Protein AF-A0A924NK58-F1 (afdb_monomer)

Solvent-accessible surface area (backbone atoms only — not comparable to full-atom values): 6488 Å² total; per-residue (Å²): 131,86,79,76,51,73,67,57,55,47,46,54,52,26,52,53,41,46,55,53,26,50,57,25,43,55,51,46,61,72,54,75,90,49,50,64,45,49,52,52,41,51,53,56,51,50,59,49,35,76,78,40,40,86,53,38,64,33,36,49,30,53,48,44,49,49,32,40,57,58,46,29,77,79,41,68,38,48,57,56,25,90,89,75,66,81,43,37,35,43,70,36,54,96,75,34,74,76,30,24,33,23,35,79,88,79,69,44,79,75,30,49,70,46,59,49,128

Structure (mmCIF, N/CA/C/O backbone):
data_AF-A0A924NK58-F1
#
_entry.id   AF-A0A924NK58-F1
#
loop_
_atom_site.group_PDB
_atom_site.id
_atom_site.type_symbol
_atom_site.label_atom_id
_atom_site.label_alt_id
_atom_site.label_comp_id
_atom_site.label_asym_id
_atom_site.label_entity_id
_atom_site.label_seq_id
_atom_site.pdbx_PDB_ins_code
_atom_site.Cartn_x
_atom_site.Cartn_y
_atom_site.Cartn_z
_atom_site.occupancy
_atom_site.B_iso_or_equiv
_atom_site.auth_seq_id
_atom_site.auth_comp_id
_atom_site.auth_asym_id
_atom_site.auth_atom_id
_atom_site.pdbx_PDB_model_num
ATOM 1 N N . MET A 1 1 ? -3.679 1.475 39.217 1.00 46.62 1 MET A N 1
ATOM 2 C CA . MET A 1 1 ? -3.530 1.615 37.751 1.00 46.62 1 MET A CA 1
ATOM 3 C C . MET A 1 1 ? -4.900 1.910 37.156 1.00 46.62 1 MET A C 1
ATOM 5 O O . MET A 1 1 ? -5.790 1.089 37.363 1.00 46.62 1 MET A O 1
ATOM 9 N N . PRO A 1 2 ? -5.140 3.070 36.520 1.00 58.94 2 PRO A N 1
ATOM 10 C CA . PRO A 1 2 ? -6.458 3.368 35.972 1.00 58.94 2 PRO A CA 1
ATOM 11 C C . PRO A 1 2 ? -6.728 2.448 34.774 1.00 58.94 2 PRO A C 1
ATOM 13 O O . PRO A 1 2 ? -5.888 2.295 33.888 1.00 58.94 2 PRO A O 1
ATOM 16 N N . ARG A 1 3 ? -7.893 1.791 34.756 1.00 59.12 3 ARG A N 1
ATOM 17 C CA . ARG A 1 3 ? -8.318 0.955 33.626 1.00 59.12 3 ARG A CA 1
ATOM 18 C C . ARG A 1 3 ? -8.535 1.859 32.407 1.00 59.12 3 ARG A C 1
ATOM 20 O O . ARG A 1 3 ? -9.442 2.686 32.429 1.00 59.12 3 ARG A O 1
ATOM 27 N N . ARG A 1 4 ? -7.741 1.683 31.341 1.00 71.50 4 ARG A N 1
ATOM 28 C CA . ARG A 1 4 ? -7.993 2.311 30.027 1.00 71.50 4 ARG A CA 1
ATOM 29 C C . ARG A 1 4 ? -9.446 2.052 29.605 1.00 71.50 4 ARG A C 1
ATOM 31 O O . ARG A 1 4 ? -9.956 0.939 29.777 1.00 71.50 4 ARG A O 1
ATOM 38 N N . THR A 1 5 ? -10.122 3.071 29.084 1.00 81.25 5 THR A N 1
ATOM 39 C CA . THR A 1 5 ? -11.510 2.961 28.611 1.00 81.25 5 THR A CA 1
ATOM 40 C C . THR A 1 5 ? -11.588 2.057 27.373 1.00 81.25 5 THR A C 1
ATOM 42 O O . THR A 1 5 ? -10.581 1.796 26.712 1.00 81.25 5 THR A O 1
ATOM 45 N N . ALA A 1 6 ? -12.781 1.552 27.039 1.00 77.50 6 ALA A N 1
ATOM 46 C CA . ALA A 1 6 ? -12.971 0.720 25.844 1.00 77.50 6 ALA A CA 1
ATOM 47 C C . ALA A 1 6 ? -12.615 1.469 24.545 1.00 77.50 6 ALA A C 1
ATOM 49 O O . ALA A 1 6 ? -12.032 0.876 23.643 1.00 77.50 6 ALA A O 1
ATOM 50 N N . ARG A 1 7 ? -12.895 2.778 24.491 1.00 76.50 7 ARG A N 1
ATOM 51 C CA . ARG A 1 7 ? -12.522 3.663 23.379 1.00 76.50 7 ARG A CA 1
ATOM 52 C C . ARG A 1 7 ? -11.006 3.751 23.202 1.00 76.50 7 ARG A C 1
ATOM 54 O O . ARG A 1 7 ? -10.522 3.589 22.091 1.00 76.50 7 ARG A O 1
ATOM 61 N N . HIS A 1 8 ? -10.268 3.928 24.301 1.00 80.06 8 HIS A N 1
ATOM 62 C CA . HIS A 1 8 ? -8.804 3.996 24.268 1.00 80.06 8 HIS A CA 1
ATOM 63 C C . HIS A 1 8 ? -8.193 2.692 23.730 1.00 80.06 8 HIS A C 1
ATOM 65 O O . HIS A 1 8 ? -7.338 2.732 22.856 1.00 80.06 8 HIS A O 1
ATOM 71 N N . ARG A 1 9 ? -8.703 1.531 24.173 1.00 81.94 9 ARG A N 1
ATOM 72 C CA . ARG A 1 9 ? -8.243 0.221 23.672 1.00 81.94 9 ARG A CA 1
ATOM 73 C C . ARG A 1 9 ? -8.488 0.016 22.1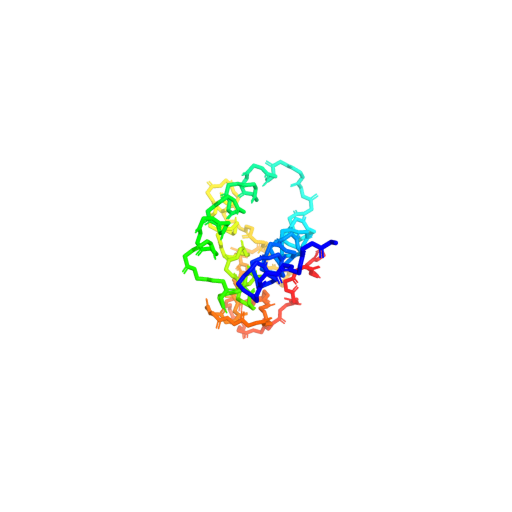75 1.00 81.94 9 ARG A C 1
ATOM 75 O O . ARG A 1 9 ? -7.646 -0.572 21.510 1.00 81.94 9 ARG A O 1
ATOM 82 N N . ARG A 1 10 ? -9.634 0.469 21.651 1.00 81.06 10 ARG A N 1
ATOM 83 C CA . ARG A 1 10 ? -9.940 0.371 20.210 1.00 81.06 10 ARG A CA 1
ATOM 84 C C . ARG A 1 10 ? -8.991 1.226 19.380 1.00 81.06 10 ARG A C 1
ATOM 86 O O . ARG A 1 10 ? -8.507 0.761 18.359 1.00 81.06 10 ARG A O 1
ATOM 93 N N . TYR A 1 11 ? -8.693 2.431 19.856 1.00 81.81 11 TYR A N 1
ATOM 94 C CA . TYR A 1 11 ? -7.736 3.312 19.201 1.00 81.81 11 TYR A CA 1
ATOM 95 C C . TYR A 1 11 ? -6.316 2.726 19.191 1.00 81.81 11 TYR A C 1
ATOM 97 O O . TYR A 1 11 ? -5.693 2.694 18.138 1.00 81.81 11 TYR A O 1
ATOM 105 N N . ASP A 1 12 ? -5.825 2.173 20.309 1.00 86.31 12 ASP A N 1
ATOM 106 C CA . ASP A 1 12 ? -4.497 1.531 20.327 1.00 86.31 12 ASP A CA 1
ATOM 107 C C . ASP A 1 12 ? -4.405 0.361 19.327 1.00 86.31 12 ASP A C 1
ATOM 109 O O . ASP A 1 12 ? -3.400 0.202 18.638 1.00 86.31 12 ASP A O 1
ATOM 113 N N . ALA A 1 13 ? -5.461 -0.458 19.233 1.00 84.62 13 ALA A N 1
ATOM 114 C CA . ALA A 1 13 ? -5.520 -1.564 18.278 1.00 84.62 13 ALA A CA 1
ATOM 115 C C . ALA A 1 13 ? -5.519 -1.063 16.825 1.00 84.62 13 ALA A C 1
ATOM 117 O O . ALA A 1 13 ? -4.842 -1.641 15.979 1.00 84.62 13 ALA A O 1
ATOM 118 N N . ALA A 1 14 ? -6.229 0.034 16.552 1.00 89.50 14 ALA A N 1
ATOM 119 C CA . ALA A 1 14 ? -6.248 0.673 15.242 1.00 89.50 14 ALA A CA 1
ATOM 120 C C . ALA A 1 14 ? -4.868 1.233 14.853 1.00 89.50 14 ALA A C 1
ATOM 122 O O . ALA A 1 14 ? -4.427 1.042 13.723 1.00 89.50 14 ALA A O 1
ATOM 123 N N . VAL A 1 15 ? -4.148 1.848 15.797 1.00 90.12 15 VAL A N 1
ATOM 124 C CA . VAL A 1 15 ? -2.771 2.319 15.573 1.00 90.12 15 VAL A CA 1
ATOM 125 C C . VAL A 1 15 ? -1.831 1.149 15.273 1.00 90.12 15 VAL A C 1
ATOM 127 O O . VAL A 1 15 ? -1.064 1.222 14.318 1.00 90.12 15 VAL A O 1
ATOM 130 N N . SER A 1 16 ? -1.929 0.040 16.013 1.00 93.19 16 SER A N 1
ATOM 131 C CA . SER A 1 16 ? -1.112 -1.147 15.725 1.00 93.19 16 SER A CA 1
ATOM 132 C C . SER A 1 16 ? -1.422 -1.754 14.350 1.00 93.19 16 SER A C 1
ATOM 134 O O . SER A 1 16 ? -0.506 -2.184 13.651 1.00 93.19 16 SER A O 1
ATOM 136 N N . ALA A 1 17 ? -2.691 -1.760 13.928 1.00 95.75 17 ALA A N 1
ATOM 137 C CA . ALA A 1 17 ? -3.076 -2.199 12.586 1.00 95.75 17 ALA A CA 1
ATOM 138 C C . ALA A 1 17 ? -2.485 -1.291 11.492 1.00 95.75 17 ALA A C 1
ATOM 140 O O . ALA A 1 17 ? -2.022 -1.793 10.470 1.00 95.75 17 ALA A O 1
ATOM 141 N N . LEU A 1 18 ? -2.433 0.025 11.724 1.00 97.81 18 LEU A N 1
ATOM 142 C CA . LEU A 1 18 ? -1.804 0.978 10.805 1.00 97.81 18 LEU A CA 1
ATOM 143 C C . LEU A 1 18 ? -0.296 0.733 10.662 1.00 97.81 18 LEU A C 1
ATOM 145 O O . LEU A 1 18 ? 0.221 0.731 9.549 1.00 97.81 18 LEU A O 1
ATOM 149 N N . GLU A 1 19 ? 0.407 0.484 11.768 1.00 97.75 19 GLU A N 1
ATOM 150 C CA . GLU A 1 19 ? 1.841 0.162 11.752 1.00 97.75 19 GLU A CA 1
ATOM 151 C C . GLU A 1 19 ? 2.126 -1.148 11.000 1.00 97.75 19 GLU A C 1
ATOM 153 O O . GLU A 1 19 ? 3.075 -1.229 10.221 1.00 97.75 19 GLU A O 1
ATOM 158 N N . GLN A 1 20 ? 1.282 -2.168 11.189 1.00 98.12 20 GLN A N 1
ATOM 159 C CA . GLN A 1 20 ? 1.393 -3.441 10.469 1.00 98.12 20 GLN A CA 1
ATOM 160 C C . GLN A 1 20 ? 1.131 -3.274 8.969 1.00 98.12 20 GLN A C 1
ATOM 162 O O . GLN A 1 20 ? 1.870 -3.835 8.158 1.00 98.12 20 GLN A O 1
ATOM 167 N N . ALA A 1 21 ? 0.119 -2.482 8.604 1.00 98.44 21 ALA A N 1
ATOM 168 C CA . ALA A 1 21 ? -0.176 -2.148 7.217 1.00 98.44 21 ALA A CA 1
ATOM 169 C C . ALA A 1 21 ? 0.998 -1.411 6.558 1.00 98.44 21 ALA A C 1
ATOM 171 O O . ALA A 1 21 ? 1.435 -1.803 5.479 1.00 98.44 21 ALA A O 1
ATOM 172 N N . ALA A 1 22 ? 1.573 -0.416 7.238 1.00 98.44 22 ALA A N 1
ATOM 173 C CA . ALA A 1 22 ? 2.742 0.311 6.748 1.00 98.44 22 ALA A CA 1
ATOM 174 C C . ALA A 1 22 ? 3.932 -0.624 6.521 1.00 98.44 22 ALA A C 1
ATOM 176 O O . ALA A 1 22 ? 4.522 -0.625 5.445 1.00 98.44 22 ALA A O 1
ATOM 177 N N . ALA A 1 23 ? 4.230 -1.495 7.487 1.00 98.00 23 ALA A N 1
ATOM 17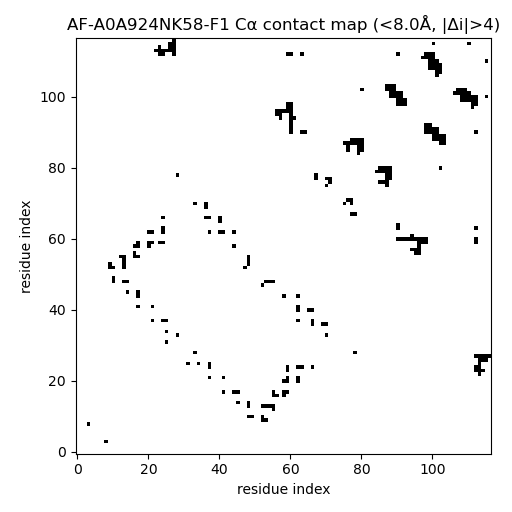8 C CA . ALA A 1 23 ? 5.306 -2.468 7.348 1.00 98.00 23 ALA A CA 1
ATOM 179 C C . ALA A 1 23 ? 5.078 -3.448 6.185 1.00 98.00 23 ALA A C 1
ATOM 181 O O . ALA A 1 23 ? 6.046 -3.911 5.588 1.00 98.00 23 ALA A O 1
ATOM 182 N N . ALA A 1 24 ? 3.827 -3.804 5.880 1.00 98.19 24 ALA A N 1
ATOM 183 C CA . ALA A 1 24 ? 3.494 -4.633 4.727 1.00 98.19 24 ALA A CA 1
ATOM 184 C C . ALA A 1 24 ? 3.736 -3.889 3.409 1.00 98.19 24 ALA A C 1
ATOM 186 O O . ALA A 1 24 ? 4.487 -4.380 2.574 1.00 98.19 24 ALA A O 1
ATOM 187 N N . VAL A 1 25 ? 3.197 -2.681 3.261 1.00 98.12 25 VAL A N 1
ATOM 188 C CA . VAL A 1 25 ? 3.356 -1.889 2.033 1.00 98.12 25 VAL A CA 1
ATOM 189 C C . VAL A 1 25 ? 4.821 -1.506 1.783 1.00 98.12 25 VAL A C 1
ATOM 191 O O . VAL A 1 25 ? 5.297 -1.602 0.656 1.00 98.12 25 VAL A O 1
ATOM 194 N N . THR A 1 26 ? 5.589 -1.166 2.824 1.00 97.81 26 THR A N 1
ATOM 195 C CA . THR A 1 26 ? 7.037 -0.920 2.692 1.00 97.81 26 THR A CA 1
ATOM 196 C C . THR A 1 26 ? 7.797 -2.146 2.181 1.00 97.81 26 THR A C 1
ATOM 198 O O . THR A 1 26 ? 8.765 -1.986 1.441 1.00 97.81 26 THR A O 1
ATOM 201 N N . ARG A 1 27 ? 7.383 -3.372 2.541 1.00 97.31 27 ARG A N 1
ATOM 202 C CA . ARG A 1 27 ? 8.017 -4.583 1.991 1.00 97.31 27 ARG A CA 1
ATOM 203 C C . ARG A 1 27 ? 7.784 -4.714 0.491 1.00 97.31 27 ARG A C 1
ATOM 205 O O . ARG A 1 27 ? 8.732 -5.044 -0.207 1.00 97.31 27 ARG A O 1
ATOM 212 N N . ASP A 1 28 ? 6.571 -4.429 0.023 1.00 97.69 28 ASP A N 1
ATOM 213 C CA . ASP A 1 28 ? 6.232 -4.511 -1.403 1.00 97.69 28 ASP A CA 1
ATOM 214 C C . ASP A 1 28 ? 6.962 -3.456 -2.242 1.00 97.69 28 ASP A C 1
ATOM 216 O O . ASP A 1 28 ? 7.269 -3.700 -3.405 1.00 97.69 28 ASP A O 1
ATOM 220 N N . LEU A 1 29 ? 7.249 -2.285 -1.664 1.00 95.62 29 LEU A N 1
ATOM 221 C CA . LEU A 1 29 ? 8.022 -1.243 -2.343 1.00 95.62 29 LEU A CA 1
ATOM 222 C C . LEU A 1 29 ? 9.468 -1.665 -2.598 1.00 95.62 29 LEU A C 1
ATOM 224 O O . LEU A 1 29 ? 9.998 -1.363 -3.663 1.00 95.62 29 LEU A O 1
ATOM 228 N N . ALA A 1 30 ? 10.102 -2.321 -1.620 1.00 87.75 30 ALA A N 1
ATOM 229 C CA . ALA A 1 30 ? 11.517 -2.715 -1.588 1.00 87.75 30 ALA A CA 1
ATOM 230 C C . ALA A 1 30 ? 12.557 -1.574 -1.742 1.00 87.75 30 ALA A C 1
ATOM 232 O O . ALA A 1 30 ? 13.688 -1.734 -1.276 1.00 87.75 30 ALA A O 1
ATOM 233 N N . ASP A 1 31 ? 12.195 -0.426 -2.322 1.00 91.12 31 ASP A N 1
ATOM 234 C CA . ASP A 1 31 ? 13.022 0.773 -2.465 1.00 91.12 31 ASP A CA 1
ATOM 235 C C . ASP A 1 31 ? 12.721 1.806 -1.353 1.00 91.12 31 ASP A C 1
ATOM 237 O O . ASP A 1 31 ? 11.623 2.374 -1.298 1.00 91.12 31 ASP A O 1
ATOM 241 N N . PRO A 1 32 ? 13.697 2.114 -0.475 1.00 92.62 32 PRO A N 1
ATOM 242 C CA . PRO A 1 32 ? 13.560 3.141 0.556 1.00 92.62 32 PRO A CA 1
ATOM 243 C C . PRO A 1 32 ? 13.295 4.562 0.033 1.00 92.62 32 PRO A C 1
ATOM 245 O O . PRO A 1 32 ? 12.895 5.418 0.825 1.00 92.62 32 PRO A O 1
ATOM 248 N N . ALA A 1 33 ? 13.512 4.844 -1.258 1.00 94.44 33 ALA A N 1
ATOM 249 C CA . ALA A 1 33 ? 13.247 6.150 -1.866 1.00 94.44 33 ALA A CA 1
ATOM 250 C C . ALA A 1 33 ? 11.771 6.581 -1.772 1.00 94.44 33 ALA A C 1
ATOM 252 O O . ALA A 1 33 ? 11.479 7.774 -1.885 1.00 94.44 33 ALA A O 1
ATOM 253 N N . TYR A 1 34 ? 10.861 5.631 -1.528 1.00 96.19 34 TYR A N 1
ATOM 254 C CA . TYR A 1 34 ? 9.424 5.873 -1.390 1.00 96.19 34 TYR A CA 1
ATOM 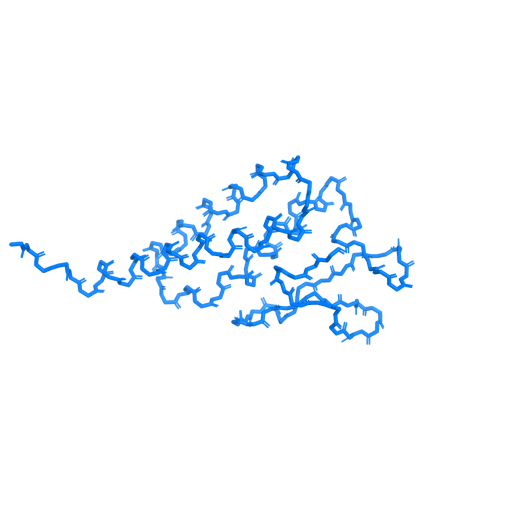255 C C . TYR A 1 34 ? 8.923 5.924 0.063 1.00 96.19 34 TYR A C 1
ATOM 257 O O . TYR A 1 34 ? 7.717 5.968 0.313 1.00 96.19 34 TYR A O 1
ATOM 265 N N . ASN A 1 35 ? 9.826 5.935 1.050 1.00 95.69 35 ASN A N 1
ATOM 266 C CA . ASN A 1 35 ? 9.443 5.984 2.465 1.00 95.69 35 ASN A CA 1
ATOM 267 C C . ASN A 1 35 ? 8.634 7.241 2.826 1.00 95.69 35 ASN A C 1
ATOM 269 O O . ASN A 1 35 ? 7.772 7.170 3.702 1.00 95.69 35 ASN A O 1
ATOM 273 N N . ASP A 1 36 ? 8.869 8.365 2.145 1.00 97.12 36 ASP A N 1
ATOM 274 C CA . ASP A 1 36 ? 8.125 9.607 2.377 1.00 97.12 36 ASP A CA 1
ATOM 275 C C . ASP A 1 36 ? 6.654 9.477 1.941 1.00 97.12 36 ASP A C 1
ATOM 277 O O . ASP A 1 36 ? 5.760 9.960 2.634 1.00 97.12 36 ASP A O 1
ATOM 281 N N . GLN A 1 37 ? 6.380 8.764 0.842 1.00 97.88 37 GLN A N 1
ATOM 282 C CA . GLN A 1 37 ? 5.026 8.459 0.371 1.00 97.88 37 GLN A CA 1
ATOM 283 C C . GLN A 1 37 ? 4.290 7.572 1.378 1.00 97.88 37 GLN A C 1
ATOM 285 O O . GLN A 1 37 ? 3.137 7.841 1.715 1.00 97.88 37 GLN A O 1
ATOM 290 N N . VAL A 1 38 ? 4.974 6.558 1.922 1.00 98.19 38 VAL A N 1
ATOM 291 C CA . VAL A 1 38 ? 4.414 5.714 2.990 1.00 98.19 38 VAL A CA 1
ATOM 292 C C . VAL A 1 38 ? 4.124 6.544 4.238 1.00 98.19 38 VAL A C 1
ATOM 294 O O . VAL A 1 38 ? 3.039 6.435 4.807 1.00 98.19 38 VAL A O 1
ATOM 297 N N . ALA A 1 39 ? 5.058 7.397 4.664 1.00 98.06 39 ALA A N 1
ATOM 298 C CA . ALA A 1 39 ? 4.881 8.248 5.837 1.00 98.06 39 ALA A CA 1
ATOM 299 C C . ALA A 1 39 ? 3.688 9.206 5.683 1.00 98.06 39 ALA A C 1
ATOM 301 O O . ALA A 1 39 ? 2.878 9.320 6.606 1.00 98.06 39 ALA A O 1
ATOM 302 N N . ALA A 1 40 ? 3.537 9.830 4.512 1.00 98.00 40 ALA A N 1
ATOM 303 C CA . ALA A 1 40 ? 2.412 10.711 4.208 1.00 98.00 40 ALA A CA 1
ATOM 304 C C . ALA A 1 40 ? 1.067 9.962 4.244 1.00 98.00 40 ALA A C 1
ATOM 306 O O . ALA A 1 40 ? 0.122 10.419 4.890 1.00 98.00 40 ALA A O 1
ATOM 307 N N . ALA A 1 41 ? 0.989 8.780 3.626 1.00 98.25 41 ALA A N 1
ATOM 308 C CA . ALA A 1 41 ? -0.217 7.953 3.649 1.00 98.25 41 ALA A CA 1
ATOM 309 C C . ALA A 1 41 ? -0.570 7.491 5.080 1.00 98.25 41 ALA A C 1
ATOM 311 O O . ALA A 1 41 ? -1.729 7.530 5.499 1.00 98.25 41 ALA A O 1
ATOM 312 N N . VAL A 1 42 ? 0.434 7.127 5.887 1.00 98.38 42 VAL A N 1
ATOM 313 C CA . VAL A 1 42 ? 0.248 6.774 7.305 1.00 98.38 42 VAL A CA 1
ATOM 314 C C . VAL A 1 42 ? -0.293 7.953 8.112 1.00 98.38 42 VAL A C 1
ATOM 316 O O . VAL A 1 42 ? -1.182 7.761 8.944 1.00 98.38 42 VAL A O 1
ATOM 319 N N . GLU A 1 43 ? 0.206 9.169 7.886 1.00 97.69 43 GLU A N 1
ATOM 320 C CA . GLU A 1 43 ? -0.292 10.371 8.560 1.00 97.69 43 GLU A CA 1
ATOM 321 C C . GLU A 1 43 ? -1.769 10.629 8.226 1.00 97.69 43 GLU A C 1
ATOM 323 O O . GLU A 1 43 ? -2.588 10.807 9.135 1.00 97.69 43 GLU A O 1
ATOM 328 N N . GLN A 1 44 ? -2.136 10.538 6.944 1.00 96.50 44 GLN A N 1
ATOM 329 C CA . GLN A 1 44 ? -3.525 10.671 6.497 1.00 96.50 44 GLN A CA 1
ATOM 330 C C . GLN A 1 44 ? -4.440 9.616 7.135 1.00 96.50 44 GLN A C 1
ATOM 332 O O . GLN A 1 44 ? -5.513 9.941 7.657 1.00 96.50 44 GLN A O 1
ATOM 337 N N . ARG A 1 45 ? -4.010 8.348 7.166 1.00 97.44 45 ARG A N 1
ATOM 338 C CA . ARG A 1 45 ? -4.800 7.257 7.758 1.00 97.44 45 ARG A CA 1
ATOM 339 C C . ARG A 1 45 ? -4.873 7.323 9.277 1.00 97.44 45 ARG A C 1
ATOM 341 O O . ARG A 1 45 ? -5.900 6.951 9.842 1.00 97.44 45 ARG A O 1
ATOM 348 N N . ARG A 1 46 ? -3.851 7.854 9.952 1.00 96.31 46 ARG A N 1
ATOM 349 C CA . ARG A 1 46 ? -3.905 8.110 11.397 1.00 96.31 46 ARG A CA 1
ATOM 350 C C . ARG A 1 46 ? -5.011 9.102 11.730 1.00 96.31 46 ARG A C 1
ATOM 352 O O . ARG A 1 46 ? -5.848 8.798 12.576 1.00 96.31 46 ARG A O 1
ATOM 359 N N . TRP A 1 47 ? -5.050 10.238 11.034 1.00 93.00 47 TRP A N 1
ATOM 360 C CA . TRP A 1 47 ? -6.107 11.232 11.223 1.00 93.00 47 TRP A CA 1
ATOM 361 C C . TRP A 1 47 ? -7.499 10.635 10.966 1.00 93.00 47 TRP A C 1
ATOM 363 O O . TRP A 1 47 ? -8.432 10.850 11.741 1.00 93.00 47 TRP A O 1
ATOM 373 N N . TRP A 1 48 ? -7.632 9.815 9.923 1.00 94.44 48 TRP A N 1
ATOM 374 C CA . TRP A 1 48 ? -8.884 9.133 9.597 1.00 94.44 48 TRP A CA 1
ATOM 375 C C . TRP A 1 48 ? -9.357 8.178 10.711 1.00 94.44 48 TRP A C 1
ATOM 377 O O . TRP A 1 48 ? -10.533 8.195 11.080 1.00 94.44 48 TRP A O 1
ATOM 387 N N . LEU A 1 49 ? -8.450 7.405 11.319 1.00 93.75 49 LEU A N 1
ATOM 388 C CA . LEU A 1 49 ? -8.767 6.497 12.435 1.00 93.75 49 LEU A CA 1
ATOM 389 C C . LEU A 1 49 ? -9.177 7.219 13.721 1.00 93.75 49 LEU A C 1
ATOM 391 O O . LEU A 1 49 ? -9.931 6.659 14.519 1.00 93.75 49 LEU A O 1
ATOM 395 N N . GLU A 1 50 ? -8.709 8.451 13.940 1.00 90.31 50 GLU A N 1
ATOM 396 C CA . GLU A 1 50 ? -9.185 9.272 15.060 1.00 90.31 50 GLU A CA 1
ATOM 397 C C . GLU A 1 50 ? -10.684 9.582 14.935 1.00 90.31 50 GLU A C 1
ATOM 399 O O . GLU A 1 50 ? -11.373 9.707 15.952 1.00 90.31 50 GLU A O 1
ATOM 404 N N . GLN A 1 51 ? -11.193 9.650 13.699 1.00 89.94 51 GLN A N 1
ATOM 405 C CA . GLN A 1 51 ? -12.611 9.851 13.406 1.00 89.94 51 GLN A CA 1
ATOM 406 C C . GLN A 1 51 ? -13.384 8.526 13.365 1.00 89.94 51 GLN A C 1
ATOM 408 O O . GLN A 1 51 ? -14.519 8.465 13.841 1.00 89.94 51 GLN A O 1
ATOM 413 N N . TRP A 1 52 ? -12.773 7.459 12.835 1.00 90.12 52 TRP A N 1
ATOM 414 C CA . TRP A 1 52 ? -13.413 6.154 12.656 1.00 90.12 52 TRP A CA 1
ATOM 415 C C . TRP A 1 52 ? -12.465 4.980 12.950 1.00 90.12 52 TRP A C 1
ATOM 417 O O . TRP A 1 52 ? -11.855 4.386 12.061 1.00 90.12 52 TRP A O 1
ATOM 427 N N . ALA A 1 53 ? -12.367 4.601 14.225 1.00 90.50 53 ALA A N 1
ATOM 428 C CA . ALA A 1 53 ? -11.483 3.519 14.661 1.00 90.50 53 ALA A CA 1
ATOM 429 C C . ALA A 1 53 ? -11.917 2.135 14.141 1.00 90.50 53 ALA A C 1
ATOM 431 O O . ALA A 1 53 ? -11.081 1.252 13.956 1.00 90.50 53 ALA A O 1
ATOM 432 N N . GLU A 1 54 ? -13.213 1.924 13.891 1.00 91.56 54 GLU A N 1
ATOM 433 C CA . GLU A 1 54 ? -13.737 0.678 13.320 1.00 91.56 54 GLU A CA 1
ATOM 434 C C . GLU A 1 54 ? -13.305 0.461 11.861 1.00 91.56 54 GLU A C 1
ATOM 436 O O . GLU A 1 54 ? -13.458 -0.645 11.349 1.00 91.56 54 GLU A O 1
ATOM 441 N N . GLY A 1 55 ? -12.712 1.471 11.216 1.00 94.56 55 GLY A N 1
ATOM 442 C CA . GLY A 1 55 ? -12.090 1.352 9.901 1.00 94.56 55 GLY A CA 1
ATOM 443 C C . GLY A 1 55 ? -10.764 0.576 9.890 1.00 94.56 55 GLY A C 1
ATOM 444 O O . GLY A 1 55 ? -10.259 0.252 8.817 1.00 94.56 55 GLY A O 1
ATOM 445 N N . ALA A 1 56 ? -10.208 0.235 11.060 1.00 96.31 56 ALA A N 1
ATOM 446 C CA . ALA A 1 56 ? -8.928 -0.467 11.191 1.00 96.31 56 ALA A CA 1
ATOM 447 C C . ALA A 1 56 ? -8.759 -1.733 10.317 1.00 96.31 56 ALA A C 1
ATOM 449 O O . ALA A 1 56 ? -7.674 -1.909 9.762 1.00 96.31 56 ALA A O 1
ATOM 450 N N . PRO A 1 57 ? -9.778 -2.600 10.130 1.00 96.56 57 PRO A N 1
ATOM 451 C CA . PRO A 1 57 ? -9.645 -3.792 9.289 1.00 96.56 57 PRO A CA 1
ATOM 452 C C . PRO A 1 57 ? -9.327 -3.502 7.816 1.00 96.56 57 PRO A C 1
ATOM 454 O O . PRO A 1 57 ? -8.819 -4.380 7.130 1.00 96.56 57 PRO A O 1
ATOM 457 N N . TYR A 1 58 ? -9.610 -2.292 7.328 1.00 97.38 58 TYR A N 1
ATOM 458 C CA . TYR A 1 58 ? -9.432 -1.911 5.923 1.00 97.38 58 TYR A CA 1
ATOM 459 C C . TYR A 1 58 ? -8.099 -1.204 5.648 1.00 97.38 58 TYR A C 1
ATOM 461 O O . TYR A 1 58 ? -7.809 -0.858 4.504 1.00 97.38 58 TYR A O 1
ATOM 469 N N . LEU A 1 59 ? -7.280 -0.971 6.680 1.00 98.00 59 LEU A N 1
ATOM 470 C CA . LEU A 1 59 ? -6.069 -0.154 6.570 1.00 98.00 59 LEU A CA 1
ATOM 471 C C . LEU A 1 59 ? -5.043 -0.713 5.591 1.00 98.00 59 LEU A C 1
ATOM 473 O O . LEU A 1 59 ? -4.398 0.075 4.916 1.00 98.00 59 LEU A O 1
ATOM 477 N N . LEU A 1 60 ? -4.895 -2.036 5.489 1.00 98.69 60 LEU A N 1
ATOM 478 C CA . LEU A 1 60 ? -3.938 -2.621 4.548 1.00 98.69 60 LEU A CA 1
ATOM 479 C C . LEU A 1 60 ? -4.306 -2.294 3.096 1.00 98.69 60 LEU A C 1
ATOM 481 O O . LEU A 1 60 ? -3.448 -1.894 2.319 1.00 98.69 60 LEU A O 1
ATOM 485 N N . CYS A 1 61 ? -5.590 -2.427 2.762 1.00 98.62 61 CYS A N 1
ATOM 486 C CA . CYS A 1 61 ? -6.123 -2.177 1.426 1.00 98.62 61 CYS A CA 1
ATOM 487 C C . CYS A 1 61 ? -5.997 -0.695 1.068 1.00 98.62 61 CYS A C 1
ATOM 489 O O . CYS A 1 61 ? -5.427 -0.336 0.043 1.00 98.62 61 CYS A O 1
ATOM 491 N N . LEU A 1 62 ? -6.450 0.160 1.982 1.00 98.31 62 LEU A N 1
ATOM 492 C CA . LEU A 1 62 ? -6.453 1.604 1.812 1.00 98.31 62 LEU A CA 1
ATOM 493 C C . LEU A 1 62 ? -5.039 2.195 1.734 1.00 98.31 62 LEU A C 1
ATOM 495 O O . LEU A 1 62 ? -4.763 3.011 0.863 1.00 98.31 62 LEU A O 1
ATOM 499 N N . LEU A 1 63 ? -4.128 1.760 2.608 1.00 98.50 63 LEU A N 1
ATOM 500 C CA . LEU A 1 63 ? -2.754 2.259 2.610 1.00 98.50 6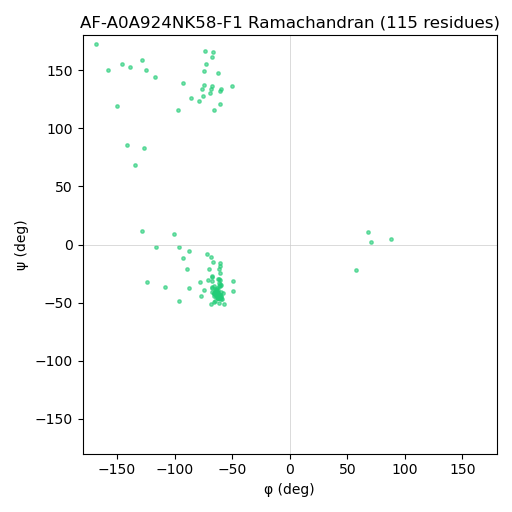3 LEU A CA 1
ATOM 501 C C . LEU A 1 63 ? -1.986 1.816 1.357 1.00 98.50 63 LEU A C 1
ATOM 503 O O . LEU A 1 63 ? -1.187 2.586 0.835 1.00 98.50 63 LEU A O 1
ATOM 507 N N . ALA A 1 64 ? -2.230 0.598 0.862 1.00 98.56 64 ALA A N 1
ATOM 508 C CA . ALA A 1 64 ? -1.623 0.129 -0.381 1.00 98.56 64 ALA A CA 1
ATOM 509 C C . ALA A 1 64 ? -2.068 0.966 -1.588 1.00 98.56 64 ALA A C 1
ATOM 511 O O . ALA A 1 64 ? -1.230 1.317 -2.414 1.00 98.56 64 ALA A O 1
ATOM 512 N N . GLN A 1 65 ? -3.353 1.331 -1.658 1.00 98.56 65 GLN A N 1
ATOM 513 C CA . GLN A 1 65 ? -3.886 2.209 -2.705 1.00 98.56 65 GLN A CA 1
ATOM 514 C C . GLN A 1 65 ? -3.290 3.623 -2.636 1.00 98.56 65 GLN A C 1
ATOM 516 O O . GLN A 1 65 ? -2.795 4.113 -3.648 1.00 98.56 65 GLN A O 1
ATOM 521 N N . ASP A 1 66 ? -3.259 4.248 -1.452 1.00 98.56 66 ASP A N 1
ATOM 522 C CA . ASP A 1 66 ? -2.701 5.602 -1.279 1.00 98.56 66 ASP A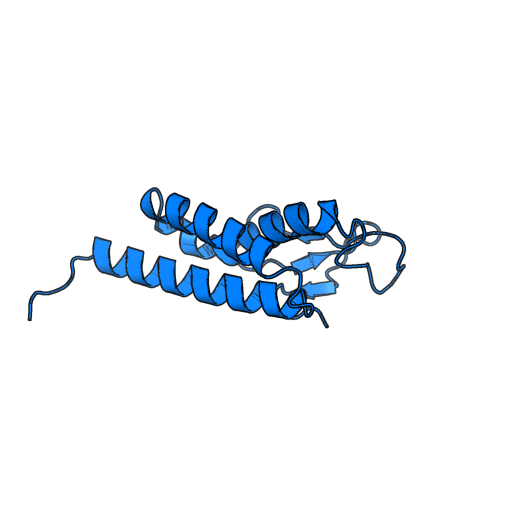 CA 1
ATOM 523 C C . ASP A 1 66 ? -1.218 5.656 -1.683 1.00 98.56 66 ASP A C 1
ATOM 525 O O . ASP A 1 66 ? -0.764 6.571 -2.372 1.00 98.56 66 ASP A O 1
ATOM 529 N N . VAL A 1 67 ? -0.445 4.649 -1.260 1.00 98.44 67 VAL A N 1
ATOM 530 C CA . VAL A 1 67 ? 0.977 4.547 -1.606 1.00 98.44 67 VAL A CA 1
ATOM 531 C C . VAL A 1 67 ? 1.152 4.275 -3.092 1.00 98.44 67 VAL A C 1
ATOM 533 O O . VAL A 1 67 ? 2.025 4.877 -3.713 1.00 98.44 67 VAL A O 1
ATOM 536 N N . GLN A 1 68 ? 0.326 3.412 -3.682 1.00 98.19 68 GLN A N 1
ATOM 537 C CA . GLN A 1 68 ? 0.362 3.165 -5.115 1.00 98.19 68 GLN A CA 1
ATOM 538 C C . GLN A 1 68 ? 0.115 4.438 -5.919 1.00 98.19 68 GLN A C 1
ATOM 540 O O . GLN A 1 68 ? 0.859 4.704 -6.862 1.00 98.19 68 GLN A O 1
ATOM 545 N N . GLU A 1 69 ? -0.896 5.223 -5.560 1.00 97.75 69 GLU A N 1
ATOM 546 C CA . GLU A 1 69 ? -1.168 6.500 -6.214 1.00 97.75 69 GLU A CA 1
ATOM 547 C C . GLU A 1 69 ? 0.054 7.425 -6.128 1.00 97.75 69 GLU A C 1
ATOM 549 O O . GLU A 1 69 ? 0.567 7.869 -7.156 1.00 97.75 69 GLU A O 1
ATOM 554 N N . ALA A 1 70 ? 0.597 7.617 -4.922 1.00 98.00 70 ALA A N 1
ATOM 555 C CA . ALA A 1 70 ? 1.727 8.512 -4.687 1.00 98.00 70 ALA A CA 1
ATOM 556 C C . ALA A 1 70 ? 3.034 8.060 -5.369 1.00 98.00 70 ALA A C 1
ATOM 558 O O . ALA A 1 70 ? 3.833 8.885 -5.819 1.00 98.00 70 ALA A O 1
ATOM 559 N N . VAL A 1 71 ? 3.291 6.753 -5.446 1.00 97.62 71 VAL A N 1
ATOM 560 C CA . VAL A 1 71 ? 4.490 6.202 -6.099 1.00 97.62 71 VAL A CA 1
ATOM 561 C C . VAL A 1 71 ? 4.370 6.296 -7.615 1.00 97.62 71 VAL A C 1
ATOM 563 O O . VAL A 1 71 ? 5.338 6.670 -8.281 1.00 97.62 71 VAL A O 1
ATOM 56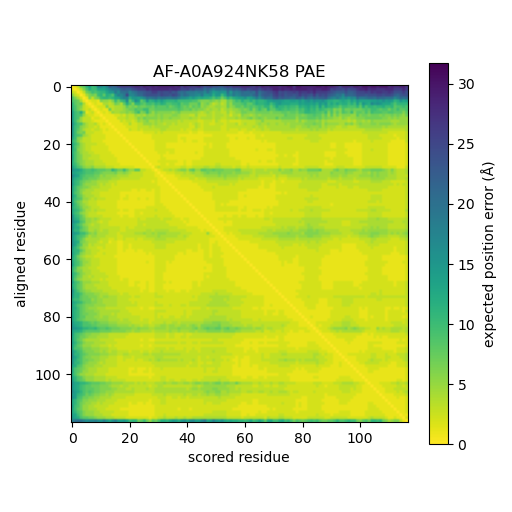6 N N . ARG A 1 72 ? 3.177 6.050 -8.170 1.00 97.06 72 ARG A N 1
ATOM 567 C CA . ARG A 1 72 ? 2.933 6.099 -9.620 1.00 97.06 72 ARG A CA 1
ATOM 568 C C . ARG A 1 72 ? 3.055 7.492 -10.229 1.00 97.06 72 ARG A C 1
ATOM 570 O O . ARG A 1 72 ? 3.234 7.594 -11.441 1.00 97.06 72 ARG A O 1
ATOM 577 N N . GLU A 1 73 ? 3.052 8.551 -9.422 1.00 96.81 73 GLU A N 1
ATOM 578 C CA . GLU A 1 73 ? 3.444 9.889 -9.884 1.00 96.81 73 GLU A CA 1
ATOM 579 C C . GLU A 1 73 ? 4.902 9.939 -10.380 1.00 96.81 73 GLU A C 1
ATOM 581 O O . GLU A 1 73 ? 5.231 10.731 -11.263 1.00 96.81 73 GLU A O 1
ATOM 586 N N . ARG A 1 74 ? 5.784 9.097 -9.821 1.00 95.94 74 ARG A N 1
ATOM 587 C CA . ARG A 1 74 ? 7.219 9.034 -10.157 1.00 95.94 74 ARG A CA 1
ATOM 588 C C . ARG A 1 74 ? 7.588 7.786 -10.951 1.00 95.94 74 ARG A C 1
ATOM 590 O O . ARG A 1 74 ? 8.422 7.865 -11.849 1.00 95.94 74 ARG A O 1
ATOM 597 N N . GLU A 1 75 ? 6.956 6.660 -10.642 1.00 96.62 75 GLU A N 1
ATOM 598 C CA . GLU A 1 75 ? 7.184 5.364 -11.277 1.00 96.62 75 GLU A CA 1
ATOM 599 C C . GLU A 1 75 ? 5.850 4.788 -11.774 1.00 96.62 75 GLU A C 1
ATOM 601 O O . GLU A 1 75 ? 5.218 3.980 -11.093 1.00 96.62 75 GLU A O 1
ATOM 606 N N . PRO A 1 76 ? 5.381 5.201 -12.969 1.00 96.88 76 PRO A N 1
ATOM 607 C CA . PRO A 1 76 ? 4.008 4.943 -13.419 1.00 96.88 76 PRO A CA 1
ATOM 608 C C . PRO A 1 76 ? 3.623 3.466 -13.538 1.00 96.88 76 PRO A C 1
ATOM 610 O O . PRO A 1 76 ? 2.435 3.132 -13.492 1.00 96.88 76 PRO A O 1
ATOM 613 N N . LEU A 1 77 ? 4.625 2.600 -13.718 1.00 96.75 77 LEU A N 1
ATOM 614 C CA . LEU A 1 77 ? 4.457 1.158 -13.840 1.00 96.75 77 LEU A CA 1
ATOM 615 C C . LEU A 1 77 ? 4.461 0.440 -12.493 1.00 96.75 77 LEU A C 1
ATOM 617 O O . LEU A 1 77 ? 4.228 -0.759 -12.494 1.00 96.75 77 LEU A O 1
ATOM 621 N N . TRP A 1 78 ? 4.713 1.110 -11.367 1.00 96.81 78 TRP A N 1
ATOM 622 C CA . TRP A 1 78 ? 4.818 0.415 -10.091 1.00 96.81 78 TRP A CA 1
ATOM 623 C C . TRP A 1 78 ? 3.447 -0.032 -9.526 1.00 96.81 78 TRP A C 1
ATOM 625 O O . TRP A 1 78 ? 2.492 0.756 -9.524 1.00 96.81 78 TRP A O 1
ATOM 635 N N . PRO A 1 79 ? 3.350 -1.262 -8.985 1.00 97.44 79 PRO A N 1
ATOM 636 C CA . PRO A 1 79 ? 4.303 -2.350 -9.187 1.00 97.44 79 PRO A CA 1
ATOM 637 C C . PRO A 1 79 ? 4.106 -2.979 -10.566 1.00 97.44 79 PRO A C 1
ATOM 639 O O . PRO A 1 79 ? 2.976 -3.261 -10.961 1.00 97.44 79 PRO A O 1
ATOM 642 N N . ALA A 1 80 ? 5.193 -3.215 -11.302 1.00 96.50 80 ALA A N 1
ATOM 643 C CA . ALA A 1 80 ? 5.085 -3.702 -12.674 1.00 96.50 80 ALA A CA 1
ATOM 644 C C . ALA A 1 80 ? 4.518 -5.124 -12.698 1.00 96.50 80 ALA A C 1
ATOM 646 O O . ALA A 1 80 ? 4.933 -5.988 -11.924 1.00 96.50 80 ALA A O 1
ATOM 647 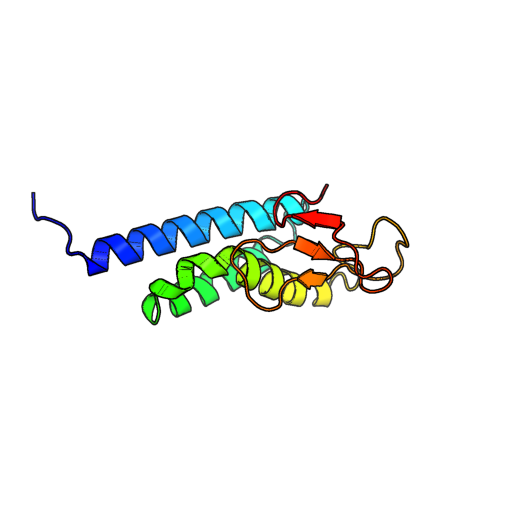N N . CYS A 1 81 ? 3.586 -5.387 -13.614 1.00 97.00 81 CYS A N 1
ATOM 648 C CA . CYS A 1 81 ? 3.040 -6.723 -13.793 1.00 97.00 81 CYS A CA 1
ATOM 649 C C . CYS A 1 81 ? 4.161 -7.708 -14.176 1.00 97.00 81 CYS A C 1
ATOM 651 O O . CYS A 1 81 ? 4.766 -7.528 -15.234 1.00 97.00 81 CYS A O 1
ATOM 653 N N . PRO A 1 82 ? 4.419 -8.779 -13.402 1.00 95.19 82 PRO A N 1
ATOM 654 C CA . PRO A 1 82 ? 5.526 -9.691 -13.692 1.00 95.19 82 PRO A CA 1
ATOM 655 C C . PRO A 1 82 ? 5.291 -10.537 -14.951 1.00 95.19 82 PRO A C 1
ATOM 657 O O . PRO A 1 82 ? 6.243 -11.033 -15.544 1.00 95.19 82 PRO A O 1
ATOM 660 N N . GLU A 1 83 ? 4.034 -10.701 -15.373 1.00 94.69 83 GLU A N 1
ATOM 661 C CA . GLU A 1 83 ? 3.685 -11.463 -16.577 1.00 94.69 83 GLU A CA 1
ATOM 662 C C . GLU A 1 83 ? 3.932 -10.675 -17.872 1.00 94.69 83 GLU A C 1
ATOM 664 O O . GLU A 1 83 ? 4.268 -11.269 -18.894 1.00 94.69 83 GLU A O 1
ATOM 669 N N . HIS A 1 84 ? 3.765 -9.347 -17.844 1.00 95.12 84 HIS A N 1
ATOM 670 C CA . HIS A 1 84 ? 3.742 -8.517 -19.057 1.00 95.12 84 HIS A CA 1
ATOM 671 C C . HIS A 1 84 ? 4.774 -7.380 -19.056 1.00 95.12 84 HIS A C 1
ATOM 673 O O . HIS A 1 84 ? 5.277 -7.013 -20.114 1.00 95.12 84 HIS A O 1
ATOM 679 N N . GLY A 1 85 ? 5.096 -6.816 -17.890 1.00 93.25 85 GLY A N 1
ATOM 680 C CA . GLY A 1 85 ? 6.116 -5.777 -17.703 1.00 93.25 85 GLY A CA 1
ATOM 681 C C . GLY A 1 85 ? 5.781 -4.388 -18.260 1.00 93.25 85 GLY A C 1
ATOM 682 O O . GLY A 1 85 ? 6.616 -3.493 -18.186 1.00 93.25 85 GLY A O 1
ATOM 683 N N . ASP A 1 86 ? 4.590 -4.191 -18.822 1.00 95.94 86 ASP A N 1
ATOM 684 C CA . ASP A 1 86 ? 4.182 -2.986 -19.560 1.00 95.94 86 ASP A CA 1
ATOM 685 C C . ASP A 1 86 ? 3.029 -2.204 -18.897 1.00 95.94 86 ASP A C 1
ATOM 687 O O . ASP A 1 86 ? 2.626 -1.157 -19.400 1.00 95.94 86 ASP A O 1
ATOM 691 N N . HIS A 1 87 ? 2.497 -2.696 -17.775 1.00 96.19 87 HIS A N 1
ATOM 692 C CA . HIS A 1 87 ? 1.436 -2.056 -16.996 1.00 96.19 87 HIS A CA 1
ATOM 693 C C . HIS A 1 87 ? 1.623 -2.331 -15.496 1.00 96.19 87 HIS A C 1
ATOM 695 O O . HIS A 1 87 ? 2.258 -3.333 -15.138 1.00 96.19 87 HIS A O 1
ATOM 701 N N . PRO A 1 88 ? 1.088 -1.466 -14.618 1.00 97.75 88 PRO A N 1
ATOM 702 C CA . PRO A 1 88 ? 1.081 -1.719 -13.185 1.00 97.75 88 PRO A CA 1
ATOM 703 C C . PRO A 1 88 ? 0.069 -2.812 -12.811 1.00 97.75 88 PRO A C 1
ATOM 705 O O . PRO A 1 88 ? -0.925 -3.030 -13.504 1.00 97.75 88 PRO A O 1
ATOM 708 N N . LEU A 1 89 ? 0.303 -3.484 -11.688 1.00 98.31 89 LEU A N 1
ATOM 709 C CA . LEU A 1 89 ? -0.741 -4.212 -10.966 1.00 98.31 89 LEU A CA 1
ATOM 710 C C . LEU A 1 89 ? -1.661 -3.218 -10.250 1.00 98.31 89 LEU A C 1
ATOM 712 O O . LEU A 1 89 ? -1.302 -2.058 -10.078 1.00 98.31 89 LEU A O 1
ATOM 716 N N . PHE A 1 90 ? -2.816 -3.669 -9.774 1.00 97.62 90 PHE A N 1
ATOM 717 C CA . PHE A 1 90 ? -3.748 -2.856 -8.982 1.00 97.62 90 PHE A CA 1
ATOM 718 C C . PHE A 1 90 ? -4.132 -3.570 -7.691 1.00 97.62 90 PHE A C 1
ATOM 720 O O . PHE A 1 90 ? -3.982 -4.786 -7.596 1.00 97.62 90 PHE A O 1
ATOM 727 N N . VAL A 1 91 ? -4.595 -2.827 -6.689 1.00 98.50 91 VAL A N 1
ATOM 728 C CA . VAL A 1 91 ? -5.088 -3.412 -5.436 1.00 98.50 91 VAL A CA 1
ATOM 729 C C . VAL A 1 91 ? -6.557 -3.792 -5.598 1.00 98.50 91 VAL A C 1
ATOM 731 O O . VAL A 1 91 ? -7.371 -2.939 -5.925 1.00 98.50 91 VAL A O 1
ATOM 734 N N . GLU A 1 92 ? -6.896 -5.046 -5.310 1.00 97.88 92 GLU A N 1
ATOM 735 C CA . GLU A 1 92 ? -8.276 -5.533 -5.215 1.00 97.88 92 GLU A CA 1
ATOM 736 C C . GLU A 1 92 ? -8.516 -6.203 -3.848 1.00 97.88 92 GLU A C 1
ATOM 738 O O . GLU A 1 92 ? -7.588 -6.785 -3.277 1.00 97.88 92 GLU A O 1
ATOM 743 N N . PRO A 1 93 ? -9.749 -6.171 -3.308 1.00 97.56 93 PRO A N 1
ATOM 744 C CA . PRO A 1 93 ? -10.865 -5.342 -3.768 1.00 97.56 93 PRO A CA 1
ATOM 745 C C . PRO A 1 93 ? -10.604 -3.842 -3.545 1.00 97.56 93 PRO A C 1
ATOM 747 O O . PRO A 1 93 ? -9.766 -3.497 -2.712 1.00 97.56 93 PRO A O 1
ATOM 750 N N . ASP A 1 94 ? -11.390 -2.965 -4.181 1.00 95.44 94 ASP A N 1
ATOM 751 C CA . ASP A 1 94 ? -11.390 -1.509 -3.910 1.00 95.44 94 ASP A CA 1
ATOM 752 C C . ASP A 1 94 ? -11.498 -1.178 -2.405 1.00 95.44 94 ASP A C 1
ATOM 754 O O . ASP A 1 94 ? -10.969 -0.175 -1.923 1.00 95.44 94 ASP A O 1
ATOM 758 N N . LEU A 1 95 ? -12.184 -2.027 -1.630 1.00 96.62 95 LEU A N 1
ATOM 759 C CA . LEU A 1 95 ? -12.212 -1.961 -0.171 1.00 96.62 95 LEU A CA 1
ATOM 760 C C . LEU A 1 95 ? -12.403 -3.356 0.434 1.00 96.62 95 LEU A C 1
ATOM 762 O O . LEU A 1 95 ? -13.440 -3.993 0.245 1.00 96.62 95 LEU A O 1
ATOM 766 N N . GLY A 1 96 ? -11.436 -3.820 1.225 1.00 96.94 96 GLY A N 1
ATOM 767 C CA . GLY A 1 96 ? -11.514 -5.125 1.882 1.00 96.94 96 GLY A CA 1
ATOM 768 C C . GLY A 1 96 ? -10.451 -5.340 2.951 1.00 96.94 96 GLY A C 1
ATOM 769 O O . GLY A 1 96 ? -9.556 -4.519 3.140 1.00 96.94 96 GLY A O 1
ATOM 770 N N . THR A 1 97 ? -10.576 -6.446 3.683 1.00 97.38 97 THR A N 1
ATOM 771 C CA . THR A 1 97 ? -9.666 -6.803 4.786 1.00 97.38 97 THR A CA 1
ATOM 772 C C . THR A 1 97 ? -8.502 -7.694 4.358 1.00 97.38 97 THR A C 1
ATOM 774 O O . THR A 1 97 ? -7.582 -7.896 5.142 1.00 97.38 97 THR A O 1
ATOM 777 N N . ASP A 1 98 ? -8.558 -8.244 3.145 1.00 97.69 98 ASP A N 1
ATOM 778 C CA . ASP A 1 98 ? -7.557 -9.159 2.584 1.00 97.69 98 ASP A CA 1
ATOM 779 C C . ASP A 1 98 ? -7.211 -8.744 1.141 1.00 97.69 98 ASP A C 1
ATOM 781 O O . ASP A 1 98 ? -7.657 -9.377 0.183 1.00 97.69 98 ASP A O 1
ATOM 785 N N . PRO A 1 99 ? -6.536 -7.593 0.967 1.00 98.56 99 PRO A N 1
ATOM 786 C CA . PRO A 1 99 ? -6.208 -7.059 -0.347 1.00 98.56 99 PRO A CA 1
ATOM 787 C C . PRO A 1 99 ? -5.068 -7.826 -1.030 1.00 98.56 99 PRO A C 1
ATOM 789 O O . PRO A 1 99 ? -4.120 -8.295 -0.391 1.00 98.56 99 PRO A O 1
ATOM 792 N N . PHE A 1 100 ? -5.109 -7.861 -2.356 1.00 98.62 100 PHE A N 1
ATOM 793 C CA . PHE A 1 100 ? -4.089 -8.465 -3.206 1.00 98.62 100 PHE A CA 1
ATOM 794 C C . PHE A 1 100 ? -3.805 -7.603 -4.439 1.00 98.62 100 PHE A C 1
ATOM 796 O O . PHE A 1 100 ? -4.658 -6.862 -4.919 1.00 98.62 100 PHE A O 1
ATOM 803 N N . TRP A 1 101 ? -2.588 -7.724 -4.961 1.00 98.56 101 TRP A N 1
ATOM 804 C CA . TRP A 1 101 ? -2.185 -7.181 -6.248 1.00 98.56 101 TRP A CA 1
ATOM 805 C C . TRP A 1 101 ? -2.766 -8.038 -7.371 1.00 98.56 101 TRP A C 1
ATOM 807 O O . TRP A 1 101 ? -2.566 -9.254 -7.382 1.00 98.56 101 TRP A O 1
ATOM 817 N N . VAL A 1 102 ? -3.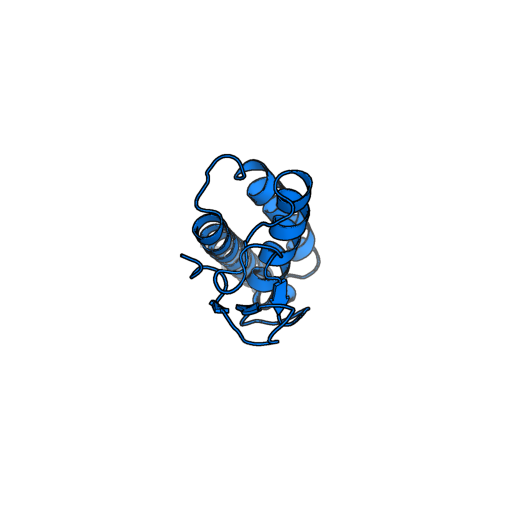454 -7.423 -8.326 1.00 98.44 102 VAL A N 1
ATOM 818 C CA . VAL A 1 102 ? -4.083 -8.076 -9.479 1.00 98.44 102 VAL A CA 1
ATOM 819 C C . VAL A 1 102 ? -3.462 -7.577 -10.781 1.00 98.44 102 VAL A C 1
ATOM 821 O O . VAL A 1 102 ? -3.111 -6.404 -10.909 1.00 98.44 102 VAL A O 1
ATOM 824 N N . CYS A 1 103 ? -3.331 -8.457 -11.772 1.00 98.12 103 CYS A N 1
ATOM 825 C CA . CYS A 1 103 ? -3.048 -8.033 -13.140 1.00 98.12 103 CYS A CA 1
ATOM 826 C C . CYS A 1 103 ? -4.342 -7.539 -13.800 1.00 98.12 103 CYS A C 1
ATOM 828 O O . CYS A 1 103 ? -5.299 -8.299 -13.917 1.00 98.12 103 CYS A O 1
ATOM 830 N N . GLU A 1 104 ? -4.359 -6.300 -14.297 1.00 93.50 104 GLU A N 1
ATOM 831 C CA . GLU A 1 104 ? -5.538 -5.714 -14.959 1.00 93.50 104 GLU A CA 1
ATOM 832 C C . GLU A 1 104 ? -5.985 -6.516 -16.191 1.00 93.50 104 GLU A C 1
ATOM 834 O O . GLU A 1 104 ? -7.172 -6.645 -16.479 1.00 93.50 104 GLU A O 1
ATOM 839 N N . ARG A 1 105 ? -5.027 -7.092 -16.922 1.00 95.88 105 ARG A N 1
ATOM 840 C CA . ARG A 1 105 ? -5.298 -7.783 -18.186 1.00 95.88 105 ARG A CA 1
ATOM 841 C C . ARG A 1 105 ? -5.892 -9.173 -17.997 1.00 95.88 105 ARG A C 1
ATOM 843 O O . ARG A 1 105 ? -6.798 -9.549 -18.735 1.00 95.88 105 ARG A O 1
ATOM 850 N N . SER A 1 106 ? -5.344 -9.954 -17.067 1.00 96.38 106 SER A N 1
ATOM 851 C CA . SER A 1 106 ? -5.817 -11.317 -16.798 1.00 96.38 106 SER A CA 1
ATOM 852 C C . SER A 1 106 ? -6.920 -11.355 -15.740 1.00 96.38 106 SER A C 1
ATOM 854 O O . SER A 1 106 ? -7.669 -12.328 -15.683 1.00 96.38 106 SER A O 1
ATOM 856 N N . GLY A 1 107 ? -7.025 -10.315 -14.906 1.00 94.75 107 GLY A N 1
ATOM 857 C CA . GLY A 1 107 ? -7.903 -10.275 -13.738 1.00 94.75 107 GLY A CA 1
ATOM 858 C C . GLY A 1 107 ? -7.480 -11.241 -12.626 1.00 94.75 107 GLY A C 1
ATOM 859 O O . GLY A 1 107 ? -8.255 -11.482 -11.702 1.00 94.75 107 GLY A O 1
ATOM 860 N N . LEU A 1 108 ? -6.287 -11.841 -12.719 1.00 97.44 108 LEU A N 1
ATOM 861 C CA . LEU A 1 108 ? -5.821 -12.848 -11.768 1.00 97.44 108 LEU A CA 1
ATOM 862 C C . LEU A 1 108 ? -4.995 -12.218 -10.634 1.00 97.44 108 LEU A C 1
ATOM 864 O O . LEU A 1 108 ? -4.162 -11.342 -10.901 1.00 97.44 108 LEU A O 1
ATOM 868 N N . PRO A 1 109 ? -5.180 -12.674 -9.378 1.00 97.81 109 PRO A N 1
ATOM 869 C CA . PRO A 1 109 ? -4.319 -12.289 -8.265 1.00 97.81 109 PRO A CA 1
ATOM 870 C C . PRO A 1 109 ? -2.865 -12.705 -8.515 1.00 97.81 109 PRO A C 1
ATOM 872 O O . PRO A 1 109 ? -2.592 -13.856 -8.852 1.00 97.81 109 PRO A O 1
ATOM 875 N N . VAL A 1 110 ? -1.935 -11.779 -8.295 1.00 98.25 110 VAL A N 1
ATOM 876 C CA . VAL A 1 110 ? -0.484 -11.991 -8.396 1.00 98.25 110 VAL A CA 1
ATOM 877 C C . VAL A 1 110 ? 0.123 -12.279 -7.025 1.00 98.25 110 VAL A C 1
ATOM 879 O O . VAL A 1 110 ? 0.868 -13.245 -6.868 1.00 98.25 110 VAL A O 1
ATOM 882 N N . ALA A 1 111 ? -0.195 -11.461 -6.020 1.00 98.25 111 ALA A N 1
ATOM 883 C CA . ALA A 1 111 ? 0.302 -11.622 -4.655 1.00 98.25 111 ALA A CA 1
ATOM 884 C C . ALA A 1 111 ? -0.614 -10.914 -3.652 1.00 98.25 111 ALA A C 1
ATOM 886 O O . ALA A 1 111 ? -1.199 -9.888 -3.977 1.00 98.25 111 ALA A O 1
ATOM 887 N N . ALA A 1 112 ? -0.698 -11.410 -2.416 1.00 98.50 112 ALA A N 1
ATOM 888 C CA . ALA A 1 112 ? -1.277 -10.632 -1.321 1.00 98.50 112 ALA A CA 1
ATOM 889 C C . ALA A 1 112 ? -0.447 -9.360 -1.072 1.00 98.50 112 ALA A C 1
ATOM 891 O O . ALA A 1 112 ? 0.780 -9.386 -1.226 1.00 98.50 112 ALA A O 1
ATOM 892 N N . VAL A 1 113 ? -1.089 -8.271 -0.642 1.00 98.62 113 VAL A N 1
ATOM 893 C CA . VAL A 1 113 ? -0.359 -7.065 -0.225 1.00 98.62 113 VAL A CA 1
ATOM 894 C C . VAL A 1 113 ? 0.569 -7.408 0.949 1.00 98.62 113 VAL A C 1
ATOM 896 O O . VAL A 1 113 ? 0.187 -8.078 1.910 1.00 98.62 113 VAL A O 1
ATOM 899 N N . GLY A 1 114 ? 1.816 -6.957 0.874 1.00 98.06 114 GLY A N 1
ATOM 900 C CA . GLY A 1 114 ? 2.909 -7.257 1.795 1.00 98.06 114 GLY A CA 1
ATOM 901 C C . GLY A 1 114 ? 3.710 -8.515 1.465 1.00 98.06 114 GLY A C 1
ATOM 902 O O . GLY A 1 114 ? 4.546 -8.912 2.291 1.00 98.06 114 GLY A O 1
ATOM 903 N N . SER A 1 115 ? 3.408 -9.155 0.330 1.00 97.81 115 SER A N 1
ATOM 904 C CA . SER A 1 115 ? 4.049 -10.373 -0.181 1.00 97.81 115 SER A CA 1
ATOM 905 C C . SER A 1 115 ? 4.519 -10.250 -1.638 1.00 97.81 115 SER A C 1
ATOM 907 O O . SER A 1 115 ? 4.856 -11.271 -2.246 1.00 97.81 115 SER A O 1
ATOM 909 N N . LEU A 1 116 ? 4.534 -9.040 -2.203 1.00 94.44 116 LEU A N 1
ATOM 910 C CA . LEU A 1 116 ? 5.095 -8.776 -3.523 1.00 94.44 116 LEU A CA 1
ATOM 911 C C . LEU A 1 116 ? 6.625 -8.952 -3.452 1.00 94.44 116 LEU A C 1
ATOM 913 O O . LEU A 1 116 ? 7.250 -8.535 -2.476 1.00 94.44 116 LEU A O 1
ATOM 917 N N . ARG A 1 117 ? 7.216 -9.660 -4.420 1.00 80.19 117 ARG A N 1
ATOM 918 C CA . ARG A 1 117 ? 8.648 -10.008 -4.443 1.00 80.19 117 ARG A CA 1
ATOM 919 C C . ARG A 1 117 ? 9.364 -9.370 -5.614 1.00 80.19 117 ARG A C 1
ATOM 921 O O . ARG A 1 117 ? 8.760 -9.378 -6.708 1.00 80.19 117 ARG A O 1
#

Foldseek 3Di:
DDDDDPVRVLLVVLLVLLVVLLLLQCLQVVDPVLVVQSVVLSVVVNVVCVVPSVLSLFNNLSSNQSSLVVVCVPVVCVVPDPVPRPHHWHWPDNTGNWIFTADPVVRDGDGTRSGND

Mean predicted aligned error: 3.8 Å

Secondary s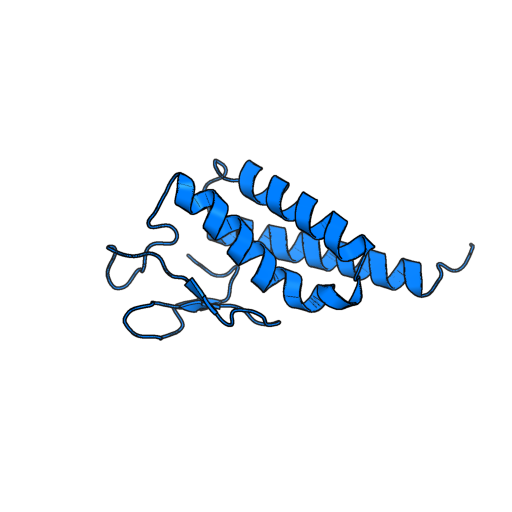tructure (DSSP, 8-state):
-----HHHHHHHHHHHHHHHHHHHHHHHH--GGGHHHHHHHHHHHHHHHHH-GGGGGGHHHHHHHHHHHHHHTT-TTPSBPTTTSSSBEEEESSS-SS-EEEETTT--EEEETT---

pLDDT: mean 93.84, std 8.35, range [46.62, 98.69]

Radius of gyration: 15.39 Å; Cα contacts (8 Å, |Δi|>4): 164; chains: 1; bounding box: 27×24×57 Å

Sequence (117 aa):
MPRRTARHRRYDAAVSALEQAAAAVTRDLADPAYNDQVAAAVEQRRWWLEQWAEGAPYLLCLLAQDVQEAVREREPLWPACPEHGDHPLFVEPDLGTDPFWVCERSGLPVAAVGSLR